Protein AF-A7SZ20-F1 (afdb_monomer)

Mean predicted aligned error: 6.63 Å

Organism: Nematostella vectensis (NCBI:txid45351)

Sequence (153 aa):
RVSNIRLDISHRVEKRTESPDETETFCYESLLKWRELNCTLHFQQAARELQPLVQTLAQLVHHETQVIEILKKHLQISDSLALEPLLDFLVNLARDLQNDFYPYFKDFFHILVHLLSVNSQDSVLLEQVFSALGYLFKFLWRYIIKDMDNVYR

Foldseek 3Di:
DLVPQDQPLPPVPVVPPDDPDPFAAQLLVLLVVCVVVDPDPLSVVLSVQQNVQHRGLVSCVVCVVVNLVSLLVSLPDPPDPCNLSSLSSLLRSCVSCQVVCVVCVVVVVVSLVVQCVVPVPPSVSVSSSVNSVVSNCVSHVVVCVVCVVPVVD

Nearest PDB structures (foldseek):
  7mqa-assembly1_SP  TM=9.255E-01  e=2.667E-10  Homo sapiens
  7mq9-assembly1_SP  TM=9.257E-01  e=6.241E-10  Homo sapiens
  6zqd-assembly1_UT  TM=9.052E-01  e=1.446E-05  Saccharomyces cerevisiae S288C
  6zqb-assembly1_UT  TM=8.710E-01  e=4.568E-05  Saccharomyces cerevisiae S288C
  6zqe-assembly1_UT  TM=9.009E-01  e=1.017E-04  Saccharomyces cerevisiae S288C

Radius of gyration: 15.23 Å; Cα contacts (8 Å, |Δi|>4): 126; chains: 1; bounding box: 39×36×39 Å

Secondary structure (DSSP, 8-state):
-GGG----TTGGGTT---PPPTT--HHHHHHHHHHHH---HHHHHHHHHHHHHHSSHHHHHHTHHHHHHHHHHHHTSTT-TTHHHHHHHHHHHHHHHTTTTGGGHHHHHHHHHHHHHHTTT-HHHHHHHHHHHHHHHHHHHHHHHHTHHHHT-

Structure (mmCIF, N/CA/C/O backbone):
data_AF-A7SZ20-F1
#
_entry.id   AF-A7SZ20-F1
#
loop_
_atom_site.group_PDB
_atom_site.id
_atom_site.type_symbol
_atom_site.label_atom_id
_atom_site.label_alt_id
_atom_site.label_comp_id
_atom_site.label_asym_id
_atom_site.label_entity_id
_atom_site.label_seq_id
_atom_site.pdbx_PDB_ins_code
_atom_site.Cartn_x
_atom_site.Cartn_y
_atom_site.Cartn_z
_atom_site.occupancy
_atom_site.B_iso_or_equiv
_atom_site.auth_seq_id
_atom_site.auth_comp_id
_atom_site.auth_asym_id
_atom_site.auth_atom_id
_atom_site.pdbx_PDB_model_num
ATOM 1 N N . ARG A 1 1 ? 7.971 -21.826 -15.720 1.00 51.50 1 ARG A N 1
ATOM 2 C CA . ARG A 1 1 ? 8.597 -21.303 -14.475 1.00 51.50 1 ARG A CA 1
ATOM 3 C C . ARG A 1 1 ? 7.574 -20.947 -13.381 1.00 51.50 1 ARG A C 1
ATOM 5 O O . ARG A 1 1 ? 7.984 -20.871 -12.238 1.00 51.50 1 ARG A O 1
ATOM 12 N N . VAL A 1 2 ? 6.268 -20.839 -13.681 1.00 51.81 2 VAL A N 1
ATOM 13 C CA . VAL A 1 2 ? 5.179 -20.645 -12.686 1.00 51.81 2 VAL A CA 1
ATOM 14 C C . VAL A 1 2 ? 4.845 -21.917 -11.881 1.00 51.81 2 VAL A C 1
ATOM 16 O O . VAL A 1 2 ? 4.326 -21.844 -10.776 1.00 51.81 2 VAL A O 1
ATOM 19 N N . SER A 1 3 ? 5.206 -23.097 -12.392 1.00 53.12 3 SER A N 1
ATOM 20 C CA . SER A 1 3 ? 4.856 -24.412 -11.835 1.00 53.12 3 SER A CA 1
ATOM 21 C C . SER A 1 3 ? 5.422 -24.737 -10.439 1.00 53.12 3 SER A C 1
ATOM 23 O O . SER A 1 3 ? 5.073 -25.779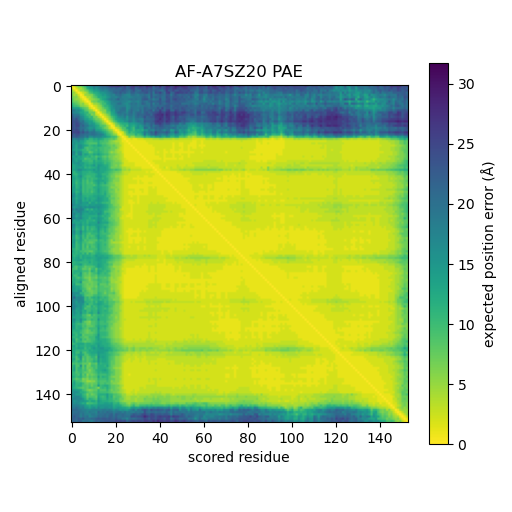 -9.895 1.00 53.12 3 SER A O 1
ATOM 25 N N . ASN A 1 4 ? 6.251 -23.867 -9.846 1.00 53.69 4 ASN A N 1
ATOM 26 C CA . ASN A 1 4 ? 6.911 -24.101 -8.554 1.00 53.69 4 ASN A CA 1
ATOM 27 C C . ASN A 1 4 ? 6.589 -23.057 -7.463 1.00 53.69 4 ASN A C 1
ATOM 29 O O . ASN A 1 4 ? 7.230 -23.081 -6.414 1.00 53.69 4 ASN A O 1
ATOM 33 N N . ILE A 1 5 ? 5.619 -22.156 -7.660 1.00 54.22 5 ILE A N 1
ATOM 34 C CA . ILE A 1 5 ? 5.256 -21.171 -6.625 1.00 54.22 5 ILE A CA 1
ATOM 35 C C . ILE A 1 5 ? 4.421 -21.872 -5.539 1.00 54.22 5 ILE A C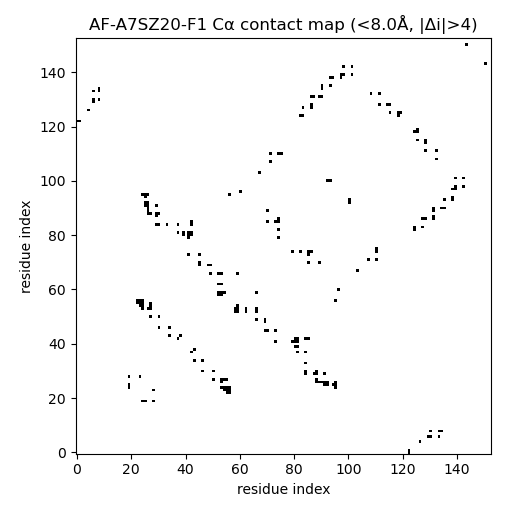 1
ATOM 37 O O . ILE A 1 5 ? 3.262 -22.218 -5.760 1.00 54.22 5 ILE A O 1
ATOM 41 N N . ARG A 1 6 ? 5.015 -22.105 -4.361 1.00 49.66 6 ARG A N 1
ATOM 42 C CA . ARG A 1 6 ? 4.319 -22.573 -3.149 1.00 49.66 6 ARG A CA 1
ATOM 43 C C . ARG A 1 6 ? 4.208 -21.405 -2.172 1.00 49.66 6 ARG A C 1
ATOM 45 O O . ARG A 1 6 ? 5.213 -20.975 -1.617 1.00 49.66 6 ARG A O 1
ATOM 52 N N . LEU A 1 7 ? 2.996 -20.895 -1.967 1.00 52.25 7 LEU A N 1
ATOM 53 C CA . LEU A 1 7 ? 2.729 -19.826 -1.002 1.00 52.25 7 LEU A CA 1
ATOM 54 C C . LEU A 1 7 ? 2.525 -20.436 0.388 1.00 52.25 7 LEU A C 1
ATOM 56 O O . LEU A 1 7 ? 1.444 -20.930 0.700 1.00 52.25 7 LEU A O 1
ATOM 60 N N . ASP A 1 8 ? 3.558 -20.405 1.225 1.00 57.38 8 ASP A N 1
ATOM 61 C CA . ASP A 1 8 ? 3.445 -20.780 2.637 1.00 57.38 8 ASP A CA 1
ATOM 62 C C . ASP A 1 8 ? 3.180 -19.536 3.499 1.00 57.38 8 ASP A C 1
ATOM 64 O O . ASP A 1 8 ? 4.085 -18.859 3.992 1.00 57.38 8 ASP A O 1
ATOM 68 N N . ILE A 1 9 ? 1.898 -19.191 3.615 1.00 56.53 9 ILE A N 1
ATOM 69 C CA . ILE A 1 9 ? 1.410 -17.998 4.330 1.00 56.53 9 ILE A CA 1
ATOM 70 C C . ILE A 1 9 ? 1.303 -18.268 5.847 1.00 56.53 9 ILE A C 1
ATOM 72 O O . ILE A 1 9 ? 1.242 -17.336 6.654 1.00 56.53 9 ILE A O 1
ATOM 76 N N . SER A 1 10 ? 1.288 -19.539 6.258 1.00 53.62 10 SER A N 1
ATOM 77 C CA . SER A 1 10 ? 1.090 -19.945 7.654 1.00 53.62 10 SER A CA 1
ATOM 78 C C . SER A 1 10 ? 2.391 -19.911 8.452 1.00 53.62 10 SER A C 1
ATOM 80 O O . SER A 1 10 ? 2.393 -19.393 9.567 1.00 53.62 10 SER A O 1
ATOM 82 N N . HIS A 1 11 ? 3.507 -20.373 7.875 1.00 48.72 11 HIS A N 1
ATOM 83 C CA . HIS A 1 11 ? 4.788 -20.467 8.587 1.00 48.72 11 HIS A CA 1
ATOM 84 C C . HIS A 1 11 ? 5.622 -19.174 8.570 1.00 48.72 11 HIS A C 1
ATOM 86 O O . HIS A 1 11 ? 6.449 -18.957 9.452 1.00 48.72 11 HIS A O 1
ATOM 92 N N . ARG A 1 12 ? 5.387 -18.255 7.623 1.00 46.62 12 ARG A N 1
ATOM 93 C CA . ARG A 1 12 ? 6.144 -16.985 7.519 1.00 46.62 12 ARG A CA 1
ATOM 94 C C . ARG A 1 12 ? 5.835 -15.971 8.636 1.00 46.62 12 ARG A C 1
ATOM 96 O O . ARG A 1 12 ? 6.505 -14.947 8.736 1.00 46.62 12 ARG A O 1
ATOM 103 N N . VAL A 1 13 ? 4.821 -16.247 9.453 1.00 47.59 13 VAL A N 1
ATOM 104 C CA . VAL A 1 13 ? 4.230 -15.314 10.428 1.00 47.59 13 VAL A CA 1
ATOM 105 C C . VAL A 1 13 ? 4.937 -15.349 11.779 1.00 47.59 13 VAL A C 1
ATOM 107 O O . VAL A 1 13 ? 5.002 -14.320 12.441 1.00 47.59 13 VAL A O 1
ATOM 110 N N . GLU A 1 14 ? 5.537 -16.477 12.167 1.00 42.84 14 GLU A N 1
ATOM 111 C CA . GLU A 1 14 ? 6.204 -16.592 13.475 1.00 42.84 14 GLU A CA 1
ATOM 112 C C . GLU A 1 14 ? 7.403 -15.644 13.625 1.00 42.84 14 GLU A C 1
ATOM 114 O O . GLU A 1 14 ? 7.751 -15.278 14.744 1.00 42.84 14 GLU A O 1
ATOM 119 N N . LYS A 1 15 ? 7.998 -15.178 12.516 1.00 45.75 15 LYS A N 1
ATOM 120 C CA . LYS A 1 15 ? 9.178 -14.299 12.540 1.00 45.75 15 LYS A CA 1
ATOM 121 C C . LYS A 1 15 ? 8.886 -12.791 12.642 1.00 45.75 15 LYS A C 1
ATOM 123 O O . LYS A 1 15 ? 9.839 -12.029 12.751 1.00 45.75 15 LYS A O 1
ATOM 128 N N . ARG A 1 16 ? 7.618 -12.348 12.606 1.00 49.91 16 ARG A N 1
ATOM 129 C CA . ARG A 1 16 ? 7.198 -10.957 12.908 1.00 49.91 16 ARG A CA 1
ATOM 130 C C . ARG A 1 16 ? 6.351 -10.959 14.190 1.00 49.91 16 ARG A C 1
ATOM 132 O O . ARG A 1 16 ? 5.141 -10.752 14.141 1.00 49.91 16 ARG A O 1
ATOM 139 N N . THR A 1 17 ? 6.975 -11.315 15.311 1.00 45.50 17 THR A N 1
ATOM 140 C CA . THR A 1 17 ? 6.340 -11.452 16.638 1.00 45.50 17 THR A CA 1
ATOM 141 C C . THR A 1 17 ? 6.528 -10.236 17.543 1.00 45.50 17 THR A C 1
ATOM 143 O O . THR A 1 17 ? 6.015 -10.241 18.657 1.00 45.50 17 THR A O 1
ATOM 146 N N . GLU A 1 18 ? 7.204 -9.189 17.079 1.00 49.44 18 GLU A N 1
ATOM 147 C CA . GLU A 1 18 ? 7.181 -7.894 17.756 1.00 49.44 18 GLU A CA 1
ATOM 148 C C . GLU A 1 18 ? 5.931 -7.158 17.268 1.00 49.44 18 GLU A C 1
ATOM 150 O O . GLU A 1 18 ? 5.791 -6.834 16.088 1.00 49.44 18 GLU A O 1
ATOM 155 N N . SER A 1 19 ? 4.942 -7.037 18.152 1.00 53.38 19 SER A N 1
ATOM 156 C CA . SER A 1 19 ? 3.858 -6.080 17.965 1.00 53.38 19 SER A CA 1
ATOM 157 C C . SER A 1 19 ? 4.459 -4.671 18.006 1.00 53.38 19 SER A C 1
ATOM 159 O O . SER A 1 19 ? 5.281 -4.438 18.897 1.00 53.38 19 SER A O 1
ATOM 161 N N . PRO A 1 20 ? 4.043 -3.760 17.110 1.00 58.16 20 PRO A N 1
ATOM 162 C CA . PRO A 1 20 ? 4.383 -2.348 17.205 1.00 58.16 20 PRO A CA 1
ATOM 163 C C . PRO A 1 20 ? 4.061 -1.827 18.608 1.00 58.16 20 PRO A C 1
ATOM 165 O O . PRO A 1 20 ? 3.183 -2.379 19.287 1.00 58.16 20 PRO A O 1
ATOM 168 N N . ASP A 1 21 ? 4.747 -0.768 19.037 1.00 58.09 21 ASP A N 1
ATOM 169 C CA . ASP A 1 21 ? 4.366 -0.038 20.251 1.00 58.09 21 ASP A CA 1
ATOM 170 C C . ASP A 1 21 ? 2.877 0.367 20.155 1.00 58.09 21 ASP A C 1
ATOM 172 O O . ASP A 1 21 ? 2.355 0.508 19.048 1.00 58.09 21 ASP A O 1
ATOM 176 N N . GLU A 1 22 ? 2.160 0.540 21.274 1.00 53.88 22 GLU A N 1
ATOM 177 C CA . GLU A 1 22 ? 0.676 0.642 21.294 1.00 53.88 22 GLU A CA 1
ATOM 178 C C . GLU A 1 22 ? 0.074 1.736 20.376 1.00 53.88 22 GLU A C 1
ATOM 180 O O . GLU A 1 22 ? -1.134 1.758 20.124 1.00 53.88 22 GLU A O 1
ATOM 185 N N . THR A 1 23 ? 0.898 2.652 19.867 1.00 59.00 23 THR A N 1
ATOM 186 C CA . THR A 1 23 ? 0.525 3.766 18.992 1.00 59.00 23 THR A CA 1
ATOM 187 C C . THR A 1 23 ? 0.924 3.599 17.521 1.00 59.00 23 THR A C 1
ATOM 189 O O . THR A 1 23 ? 0.423 4.366 16.692 1.00 59.00 23 THR A O 1
ATOM 192 N N . GLU A 1 24 ? 1.770 2.628 17.171 1.00 72.56 24 GLU A N 1
ATOM 193 C CA . GLU A 1 24 ? 2.326 2.457 15.823 1.00 72.56 24 GLU A CA 1
ATOM 194 C C . GLU A 1 24 ? 1.535 1.422 15.001 1.00 72.56 24 GLU A C 1
ATOM 196 O O . GLU A 1 24 ? 1.035 0.422 15.512 1.00 72.56 24 GLU A O 1
ATOM 201 N N . THR A 1 25 ? 1.368 1.680 13.701 1.00 88.69 25 THR A N 1
ATOM 202 C CA . THR A 1 25 ? 0.632 0.788 12.786 1.00 88.69 25 THR A CA 1
ATOM 203 C C . THR A 1 25 ? 1.599 -0.089 11.995 1.00 88.69 25 THR A C 1
ATOM 205 O O . THR A 1 25 ? 2.685 0.359 11.612 1.00 88.69 25 THR A O 1
ATOM 208 N N . PHE A 1 26 ? 1.198 -1.322 11.668 1.00 93.25 26 PHE A N 1
ATOM 209 C CA . PHE A 1 26 ? 2.028 -2.212 10.847 1.00 93.25 26 PHE A CA 1
ATOM 210 C C . PHE A 1 26 ? 2.311 -1.598 9.465 1.00 93.25 26 PHE A C 1
ATOM 212 O O . PHE A 1 26 ? 3.389 -1.786 8.890 1.00 93.25 26 PHE A O 1
ATOM 219 N N . CYS A 1 27 ? 1.348 -0.869 8.891 1.00 95.44 27 CYS A N 1
ATOM 220 C CA . CYS A 1 27 ? 1.525 -0.201 7.606 1.00 95.44 27 CYS A CA 1
ATOM 221 C C . CYS A 1 27 ? 2.542 0.942 7.694 1.00 95.44 27 CYS A C 1
ATOM 223 O O . CYS A 1 27 ? 3.361 1.078 6.779 1.00 95.44 27 CYS A O 1
ATOM 225 N N . TYR A 1 28 ? 2.585 1.693 8.797 1.00 95.94 28 TYR A N 1
ATOM 226 C CA . TYR A 1 28 ? 3.593 2.729 9.005 1.00 95.94 28 TYR A CA 1
ATOM 227 C C . TYR A 1 28 ? 4.999 2.155 9.179 1.00 95.94 28 TYR A C 1
ATOM 229 O O . TYR A 1 28 ? 5.919 2.619 8.503 1.00 95.94 28 TYR A O 1
ATOM 237 N N . GLU A 1 29 ? 5.167 1.094 9.974 1.00 94.62 29 GLU A N 1
ATOM 238 C CA . GLU A 1 29 ? 6.450 0.381 10.080 1.00 94.62 29 GLU A CA 1
ATOM 239 C C . GLU A 1 29 ? 6.939 -0.095 8.706 1.00 94.62 29 GLU A C 1
ATOM 241 O O . GLU A 1 29 ? 8.101 0.101 8.333 1.00 94.62 29 GLU A O 1
ATOM 246 N N . SER A 1 30 ? 6.035 -0.675 7.904 1.00 96.00 30 SER A N 1
ATOM 247 C CA . SER A 1 30 ? 6.366 -1.113 6.547 1.00 96.00 30 SER A CA 1
ATOM 248 C C . SER A 1 30 ? 6.791 0.060 5.657 1.00 96.00 30 SER A C 1
ATOM 250 O O . SER 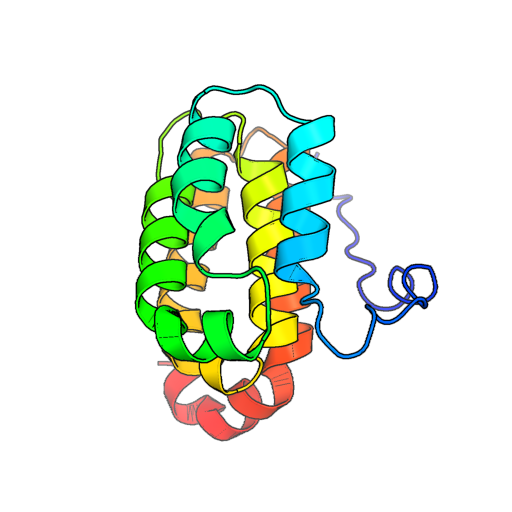A 1 30 ? 7.743 -0.065 4.883 1.00 96.00 30 SER A O 1
ATOM 252 N N . LEU A 1 31 ? 6.147 1.222 5.805 1.00 96.56 31 LEU A N 1
ATOM 253 C CA . LEU A 1 31 ? 6.482 2.425 5.056 1.00 96.56 31 LEU A CA 1
ATOM 254 C C . LEU A 1 31 ? 7.882 2.928 5.422 1.00 96.56 31 LEU A C 1
ATOM 256 O O . LEU A 1 31 ? 8.665 3.237 4.524 1.00 96.56 31 LEU A O 1
ATOM 260 N N . LEU A 1 32 ? 8.215 2.980 6.716 1.00 95.50 32 LEU A N 1
ATOM 261 C CA . LEU A 1 32 ? 9.536 3.398 7.194 1.00 95.50 32 LEU A CA 1
ATOM 262 C C . LEU A 1 32 ? 10.636 2.458 6.700 1.00 95.50 32 LEU A C 1
ATOM 264 O O . LEU A 1 32 ? 11.599 2.927 6.093 1.00 95.50 32 LEU A O 1
ATOM 268 N N . LYS A 1 33 ? 10.436 1.143 6.837 1.00 95.88 33 LYS A N 1
ATOM 269 C CA . LYS A 1 33 ? 11.343 0.126 6.286 1.00 95.88 33 LYS A CA 1
ATOM 270 C C . LYS A 1 33 ? 11.623 0.377 4.802 1.00 95.88 33 LYS A C 1
ATOM 272 O O . LYS A 1 33 ? 12.771 0.375 4.365 1.00 95.88 33 LYS A O 1
ATOM 277 N N . TRP A 1 34 ? 10.584 0.590 3.997 1.00 97.56 34 TRP A N 1
ATOM 278 C CA . TRP A 1 34 ? 10.766 0.763 2.556 1.00 97.56 34 TRP A CA 1
ATOM 279 C C . TRP A 1 34 ? 11.352 2.119 2.164 1.00 97.56 34 TRP A C 1
ATOM 281 O O . TRP A 1 34 ? 11.996 2.202 1.122 1.00 97.56 34 TRP A O 1
ATOM 291 N N . ARG A 1 35 ? 11.234 3.154 3.005 1.00 96.00 35 ARG A N 1
ATOM 292 C CA . ARG A 1 35 ? 11.963 4.423 2.823 1.00 96.00 35 ARG A CA 1
ATOM 293 C C . ARG A 1 35 ? 13.473 4.267 2.937 1.00 96.00 35 ARG A C 1
ATOM 295 O O . ARG A 1 35 ? 14.188 5.049 2.317 1.00 96.00 35 ARG A O 1
ATOM 302 N N . GLU A 1 36 ? 13.949 3.267 3.667 1.00 95.12 36 GLU A N 1
ATOM 303 C CA . GLU A 1 36 ? 15.377 2.948 3.750 1.00 95.12 36 GLU A CA 1
ATOM 304 C C . GLU A 1 36 ? 15.852 2.082 2.573 1.00 95.12 36 GLU A C 1
ATOM 306 O O . GLU A 1 36 ? 17.007 2.175 2.162 1.00 95.12 36 GLU A O 1
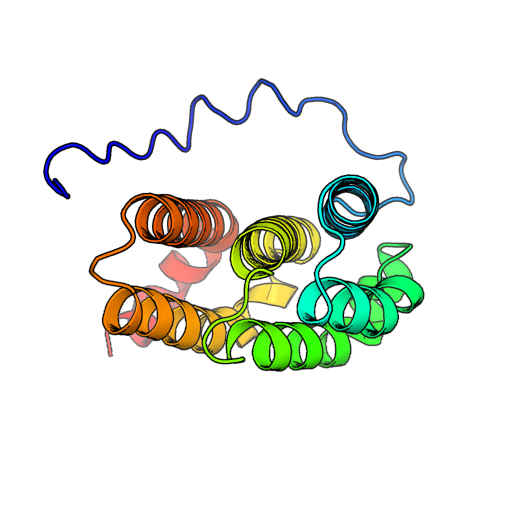ATOM 311 N N . LEU A 1 37 ? 14.963 1.253 2.010 1.00 96.00 37 LEU A N 1
ATOM 312 C CA . LEU A 1 37 ? 15.317 0.235 1.012 1.00 96.00 37 LEU A CA 1
ATOM 313 C C . LEU A 1 37 ? 15.012 0.627 -0.442 1.00 96.00 37 LEU A C 1
ATOM 315 O O . LEU A 1 37 ? 15.647 0.105 -1.358 1.00 96.00 37 LEU A O 1
ATOM 319 N N . ASN A 1 38 ? 14.035 1.503 -0.685 1.00 95.31 38 ASN A N 1
ATOM 320 C CA . ASN A 1 38 ? 13.568 1.844 -2.026 1.00 95.31 38 ASN A CA 1
ATOM 321 C C . ASN A 1 38 ? 13.647 3.360 -2.274 1.00 95.31 38 ASN A C 1
ATOM 323 O O . ASN A 1 38 ? 12.912 4.155 -1.696 1.00 95.31 38 ASN A O 1
ATOM 327 N N . CYS A 1 39 ? 14.524 3.756 -3.198 1.00 94.69 39 CYS A N 1
ATOM 328 C CA . CYS A 1 39 ? 14.739 5.154 -3.586 1.00 94.69 39 CYS A CA 1
ATOM 329 C C . CYS A 1 39 ? 14.089 5.516 -4.932 1.00 94.69 39 CYS A C 1
ATOM 331 O O . CYS A 1 39 ? 14.478 6.500 -5.560 1.00 94.69 39 CYS A O 1
ATOM 333 N N . THR A 1 40 ? 13.140 4.713 -5.420 1.00 97.50 40 THR A N 1
ATOM 334 C CA . THR A 1 40 ? 12.492 4.963 -6.714 1.00 97.50 40 THR A CA 1
ATOM 335 C C . THR A 1 40 ? 11.559 6.169 -6.634 1.00 97.50 40 THR A C 1
ATOM 337 O O . THR A 1 40 ? 10.959 6.445 -5.593 1.00 97.50 40 THR A O 1
ATOM 340 N N . LEU A 1 41 ? 11.405 6.887 -7.750 1.00 97.62 41 LEU A N 1
ATOM 341 C CA . LEU A 1 41 ? 10.573 8.091 -7.805 1.00 97.62 41 LEU A CA 1
ATOM 342 C C . LEU A 1 41 ? 9.118 7.809 -7.403 1.00 97.62 41 LEU A C 1
ATOM 344 O O . LEU A 1 41 ? 8.559 8.542 -6.590 1.00 97.62 41 LEU A O 1
ATOM 348 N N . HIS A 1 42 ? 8.522 6.739 -7.938 1.00 98.12 42 HIS A N 1
ATOM 349 C CA . HIS A 1 42 ? 7.135 6.380 -7.633 1.00 98.12 42 HIS A CA 1
ATOM 350 C C . HIS A 1 42 ? 6.951 6.043 -6.152 1.00 98.12 42 HIS A C 1
ATOM 352 O O . HIS A 1 42 ? 5.992 6.506 -5.537 1.00 98.12 42 HIS A O 1
ATOM 358 N N . PHE A 1 43 ? 7.897 5.319 -5.541 1.00 98.31 43 PHE A N 1
ATOM 359 C CA . PHE A 1 43 ? 7.807 5.030 -4.113 1.00 98.31 43 PHE A CA 1
ATOM 360 C C . PHE A 1 43 ? 7.965 6.296 -3.263 1.00 98.31 43 PHE A C 1
ATOM 362 O O . PHE A 1 43 ? 7.184 6.515 -2.343 1.00 98.31 43 PHE A O 1
ATOM 369 N N . GLN A 1 44 ? 8.922 7.172 -3.584 1.00 98.12 44 GLN A N 1
ATOM 370 C CA . GLN A 1 44 ? 9.103 8.433 -2.854 1.00 98.12 44 GLN A CA 1
ATOM 371 C C . GLN A 1 44 ? 7.860 9.333 -2.920 1.00 98.12 44 GLN A C 1
ATOM 373 O O . GLN A 1 44 ? 7.535 10.005 -1.939 1.00 98.12 44 GLN A O 1
ATOM 378 N N . GLN A 1 45 ? 7.163 9.348 -4.059 1.00 98.44 45 GLN A N 1
ATOM 379 C CA . GLN A 1 45 ? 5.897 10.064 -4.218 1.00 98.44 45 GLN A CA 1
ATOM 380 C C . GLN A 1 45 ? 4.793 9.438 -3.359 1.00 98.44 45 GLN A C 1
ATOM 382 O O . GLN A 1 45 ? 4.167 10.154 -2.579 1.00 98.44 45 GLN A O 1
ATOM 387 N N . ALA A 1 46 ? 4.618 8.116 -3.432 1.00 98.44 46 ALA A N 1
ATOM 388 C CA . ALA A 1 46 ? 3.652 7.396 -2.605 1.00 98.44 46 ALA A CA 1
ATOM 389 C C . ALA A 1 46 ? 3.905 7.617 -1.109 1.00 98.44 46 ALA A C 1
ATOM 391 O O . ALA A 1 46 ? 2.996 7.990 -0.374 1.00 98.44 46 ALA A O 1
ATOM 392 N N . ALA A 1 47 ? 5.154 7.473 -0.662 1.00 98.06 47 ALA A N 1
ATOM 393 C CA . ALA A 1 47 ? 5.525 7.655 0.734 1.00 98.06 47 ALA A CA 1
ATOM 394 C C . ALA A 1 47 ? 5.275 9.084 1.223 1.00 98.06 47 ALA A C 1
ATOM 396 O O . ALA A 1 47 ? 4.793 9.266 2.336 1.00 98.06 47 ALA A O 1
ATOM 397 N N . ARG A 1 48 ? 5.536 10.099 0.391 1.00 98.25 48 ARG A N 1
ATOM 398 C CA . ARG A 1 48 ? 5.241 11.497 0.731 1.00 98.25 48 ARG A CA 1
ATOM 399 C C . ARG A 1 48 ? 3.744 11.742 0.933 1.00 98.25 48 ARG A C 1
ATOM 401 O O . ARG A 1 48 ? 3.384 12.518 1.812 1.00 98.25 48 ARG A O 1
ATOM 408 N N . GLU A 1 49 ? 2.898 11.115 0.117 1.00 98.56 49 GLU A N 1
ATOM 409 C CA . GLU A 1 49 ? 1.439 11.232 0.221 1.00 98.56 49 GLU A CA 1
ATOM 410 C C . GLU A 1 49 ? 0.884 10.432 1.419 1.00 98.56 49 GLU A C 1
ATOM 412 O O . GLU A 1 49 ? 0.002 10.922 2.120 1.00 98.56 49 GLU A O 1
ATOM 417 N N . LEU A 1 50 ? 1.420 9.235 1.689 1.00 98.25 50 LEU A N 1
ATOM 418 C CA . LEU A 1 50 ? 0.917 8.312 2.718 1.00 98.25 50 LEU A CA 1
ATOM 419 C C . LEU A 1 50 ? 1.398 8.638 4.135 1.00 98.25 50 LEU A C 1
ATOM 421 O O . LEU A 1 50 ? 0.613 8.576 5.078 1.00 98.25 50 LEU A O 1
ATOM 425 N N . GLN A 1 51 ? 2.678 8.983 4.302 1.00 96.38 51 GLN A N 1
ATOM 426 C CA . GLN A 1 51 ? 3.310 9.125 5.616 1.00 96.38 51 GLN A CA 1
ATOM 427 C C . GLN A 1 51 ? 2.543 10.023 6.602 1.00 96.38 51 GLN A C 1
ATOM 429 O O . GLN A 1 51 ? 2.382 9.596 7.744 1.00 96.38 51 GLN A O 1
ATOM 434 N N . PRO A 1 52 ? 2.049 11.225 6.237 1.00 96.25 52 PRO A N 1
ATOM 435 C CA . PRO A 1 52 ? 1.362 12.077 7.206 1.00 96.25 52 PRO A CA 1
ATOM 436 C C . PRO A 1 52 ? 0.027 11.501 7.703 1.00 96.25 52 PRO A C 1
ATOM 438 O O . PRO A 1 52 ? -0.468 11.970 8.723 1.00 96.25 52 PRO A O 1
ATOM 441 N N . LEU A 1 53 ? -0.536 10.505 7.010 1.00 96.88 53 LEU A N 1
ATOM 442 C CA . LEU A 1 53 ? -1.875 9.967 7.259 1.00 96.88 53 LEU A CA 1
ATOM 443 C C . LEU A 1 53 ? -1.876 8.704 8.127 1.00 96.88 53 LEU A C 1
ATOM 445 O O . LEU A 1 53 ? -2.923 8.341 8.647 1.00 96.88 53 LEU A O 1
ATOM 449 N N . VAL A 1 54 ? -0.736 8.020 8.262 1.00 95.44 54 VAL A N 1
ATOM 450 C CA . VAL A 1 54 ? -0.697 6.651 8.813 1.00 95.44 54 VAL A CA 1
ATOM 451 C C . VAL A 1 54 ? 0.189 6.485 10.048 1.00 95.44 54 VAL A C 1
ATOM 453 O O . VAL A 1 54 ? 0.347 5.365 10.518 1.00 95.44 54 VAL A O 1
ATOM 456 N N . GLN A 1 55 ? 0.751 7.570 10.601 1.00 91.31 55 GLN A N 1
ATOM 457 C CA . GLN A 1 55 ? 1.732 7.490 11.703 1.00 91.31 55 GLN A CA 1
ATOM 458 C C . GLN A 1 55 ? 1.152 6.853 12.970 1.00 91.31 55 GLN A C 1
ATOM 460 O O . GLN A 1 55 ? 1.884 6.239 13.735 1.00 91.31 55 GLN A O 1
ATOM 465 N N . THR A 1 56 ? -0.158 6.994 13.184 1.00 91.75 56 THR A N 1
ATOM 466 C CA . THR A 1 56 ? -0.882 6.347 14.283 1.00 91.75 56 THR A CA 1
ATOM 467 C C . THR A 1 56 ? -2.161 5.694 13.777 1.00 91.75 56 THR A C 1
ATOM 469 O O . THR A 1 56 ? -2.713 6.110 12.754 1.00 91.75 56 THR A O 1
ATOM 472 N N . LEU A 1 57 ? -2.687 4.720 14.525 1.00 91.44 57 LEU A N 1
ATOM 473 C CA . LEU A 1 57 ? -3.944 4.053 14.170 1.00 91.44 57 LEU A CA 1
ATOM 474 C C . LEU A 1 57 ? -5.121 5.039 14.089 1.00 91.44 57 LEU A C 1
ATOM 476 O O . LEU A 1 57 ? -5.950 4.941 13.191 1.00 91.44 57 LEU A O 1
ATOM 480 N N . ALA A 1 58 ? -5.165 6.034 14.980 1.00 92.38 58 ALA A N 1
ATOM 481 C CA . ALA A 1 58 ? -6.212 7.054 14.968 1.00 92.38 58 ALA A CA 1
ATOM 482 C C . ALA A 1 58 ? -6.185 7.904 13.686 1.00 92.38 58 ALA A C 1
ATOM 484 O O . ALA A 1 58 ? -7.237 8.189 13.115 1.00 92.38 58 ALA A O 1
ATOM 485 N N . GLN A 1 59 ? -4.993 8.285 13.214 1.00 95.12 59 GLN A N 1
ATOM 486 C CA . GLN A 1 59 ? -4.850 8.987 11.936 1.00 95.12 59 GLN A CA 1
ATOM 487 C C . GLN A 1 59 ? -5.237 8.089 10.763 1.00 95.12 59 GLN A C 1
ATOM 489 O O . GLN A 1 59 ? -5.977 8.534 9.888 1.00 95.12 59 GLN A O 1
ATOM 494 N N . LEU A 1 60 ? -4.794 6.828 10.782 1.00 95.69 60 LEU A N 1
ATOM 495 C CA . LEU A 1 60 ? -5.103 5.863 9.736 1.00 95.69 60 LEU A CA 1
ATOM 496 C C . LEU A 1 60 ? -6.618 5.685 9.567 1.00 95.69 60 LEU A C 1
ATOM 498 O O . LEU A 1 60 ? -7.115 5.813 8.454 1.00 95.69 60 LEU A O 1
ATOM 502 N N . VAL A 1 61 ? -7.349 5.458 10.661 1.00 94.62 61 VAL A N 1
ATOM 503 C CA . VAL A 1 61 ? -8.815 5.312 10.636 1.00 94.62 61 VAL A CA 1
ATOM 504 C C . VAL A 1 61 ? -9.491 6.618 10.202 1.00 94.62 61 VAL A C 1
ATOM 506 O O . VAL A 1 61 ? -10.428 6.604 9.409 1.00 94.62 61 VAL A O 1
ATOM 509 N N . HIS A 1 62 ? -9.004 7.776 10.663 1.00 96.69 62 HIS A N 1
ATOM 510 C CA . HIS A 1 62 ? -9.571 9.069 10.265 1.00 96.69 62 HIS A CA 1
ATOM 511 C C . HIS A 1 62 ? -9.397 9.367 8.764 1.00 96.69 62 HIS A C 1
ATOM 513 O O . HIS A 1 62 ? -10.282 9.959 8.144 1.00 96.69 62 HIS A O 1
ATOM 519 N N . HIS A 1 63 ? -8.270 8.957 8.181 1.00 97.62 63 HIS A N 1
ATOM 520 C CA . HIS A 1 63 ? -7.901 9.212 6.787 1.00 97.62 63 HIS A CA 1
ATOM 521 C C . HIS A 1 63 ? -8.039 7.981 5.881 1.00 97.62 63 HIS A C 1
ATOM 523 O O . HIS A 1 63 ? -7.518 7.987 4.765 1.00 97.62 63 HIS A O 1
ATOM 529 N N . GLU A 1 64 ? -8.748 6.945 6.325 1.00 96.94 64 GLU A N 1
ATOM 530 C CA . GLU A 1 64 ? -8.804 5.629 5.683 1.00 96.94 64 GLU A CA 1
ATOM 531 C C . GLU A 1 64 ? -9.087 5.716 4.181 1.00 96.94 64 GLU A C 1
ATOM 533 O O . GLU A 1 64 ? -8.287 5.272 3.361 1.00 96.94 64 GLU A O 1
ATOM 538 N N . THR A 1 65 ? -10.175 6.387 3.798 1.00 98.19 65 THR A N 1
ATOM 539 C CA . THR A 1 65 ? -10.552 6.537 2.386 1.00 98.19 65 THR A CA 1
ATOM 540 C C . THR A 1 65 ? -9.457 7.230 1.565 1.00 98.19 65 THR A C 1
ATOM 542 O O . THR A 1 65 ? -9.191 6.840 0.430 1.00 98.19 65 THR A O 1
ATOM 545 N N . GLN A 1 66 ? -8.779 8.232 2.130 1.00 98.62 66 GLN A N 1
ATOM 546 C CA . GLN A 1 66 ? -7.697 8.938 1.441 1.00 98.62 66 GLN A CA 1
ATOM 547 C C . GLN A 1 66 ? -6.477 8.029 1.238 1.00 98.62 66 GLN A C 1
ATOM 549 O O . GLN A 1 66 ? -5.899 8.011 0.151 1.00 98.62 66 GLN A O 1
ATOM 554 N N . VAL A 1 67 ? -6.106 7.255 2.261 1.00 98.62 67 VAL A N 1
ATOM 555 C CA . VAL A 1 67 ? -5.009 6.278 2.200 1.00 98.62 67 VAL A CA 1
ATOM 556 C C . VAL A 1 67 ? -5.286 5.220 1.129 1.00 98.62 67 VAL A C 1
ATOM 558 O O . VAL A 1 67 ? -4.406 4.922 0.318 1.00 98.62 67 VAL A O 1
ATOM 561 N N . ILE A 1 68 ? -6.517 4.704 1.082 1.00 98.62 68 ILE A N 1
ATOM 562 C CA . ILE A 1 68 ? -6.958 3.709 0.099 1.00 98.62 68 ILE A CA 1
ATOM 563 C C . ILE A 1 68 ? -6.828 4.248 -1.330 1.00 98.62 68 ILE A C 1
ATOM 565 O O . ILE A 1 68 ? -6.235 3.584 -2.183 1.00 98.62 68 ILE A O 1
ATOM 569 N N . GLU A 1 69 ? -7.316 5.460 -1.597 1.00 98.75 69 GLU A N 1
ATOM 570 C CA . GLU A 1 69 ? -7.267 6.048 -2.941 1.00 98.75 69 GLU A CA 1
ATOM 571 C C . GLU A 1 69 ? -5.835 6.377 -3.392 1.00 98.75 69 GLU A C 1
ATOM 573 O O . GLU A 1 69 ? -5.477 6.124 -4.547 1.00 98.75 69 GLU A O 1
ATOM 578 N N . ILE A 1 70 ? -4.975 6.858 -2.484 1.00 98.81 70 ILE A N 1
ATOM 579 C CA . ILE A 1 70 ? -3.544 7.057 -2.771 1.00 98.81 70 ILE A CA 1
ATOM 580 C C . ILE A 1 70 ? -2.889 5.721 -3.138 1.00 98.81 70 ILE A C 1
ATOM 582 O O . ILE A 1 70 ? -2.165 5.638 -4.134 1.00 98.81 70 ILE A O 1
ATOM 586 N N . LEU A 1 71 ? -3.150 4.663 -2.369 1.00 98.75 71 LEU A N 1
ATOM 587 C CA . LEU A 1 71 ? -2.554 3.355 -2.619 1.00 98.75 71 LEU A CA 1
ATOM 588 C C . LEU A 1 71 ? -3.021 2.756 -3.954 1.00 98.75 71 LEU A C 1
ATOM 590 O O . LEU A 1 71 ? -2.186 2.277 -4.724 1.00 98.75 71 LEU A O 1
ATOM 594 N N . LYS A 1 72 ? -4.322 2.836 -4.268 1.00 98.75 72 LYS A N 1
ATOM 595 C CA . LYS A 1 72 ? -4.880 2.405 -5.564 1.00 98.75 72 LYS A CA 1
ATOM 596 C C . LYS A 1 72 ? -4.195 3.124 -6.725 1.00 98.75 72 LYS A C 1
ATOM 598 O O . LYS A 1 72 ? -3.666 2.470 -7.622 1.00 98.75 72 LYS A O 1
ATOM 603 N N . LYS A 1 73 ? -4.114 4.458 -6.657 1.00 98.62 73 LYS A N 1
ATOM 604 C CA . LYS A 1 73 ? -3.423 5.296 -7.651 1.00 98.62 73 LYS A CA 1
ATOM 605 C C . LYS A 1 73 ? -1.994 4.810 -7.906 1.00 98.62 73 LYS A C 1
ATOM 607 O O . LYS A 1 73 ? -1.619 4.620 -9.059 1.00 98.62 73 LYS A O 1
ATOM 612 N N . HIS A 1 74 ? -1.201 4.607 -6.852 1.00 98.56 74 HIS A N 1
ATOM 613 C CA . HIS A 1 74 ? 0.220 4.255 -6.988 1.00 98.56 74 HIS A CA 1
ATOM 614 C C . HIS A 1 74 ? 0.458 2.813 -7.453 1.00 98.56 74 HIS A C 1
ATOM 616 O O . HIS A 1 74 ? 1.410 2.569 -8.194 1.00 98.56 74 HIS A O 1
ATOM 622 N N . LEU A 1 75 ? -0.419 1.869 -7.095 1.00 98.50 75 LEU A N 1
ATOM 623 C CA . LEU A 1 75 ? -0.363 0.486 -7.593 1.00 98.50 75 LEU A CA 1
ATOM 624 C C . LEU A 1 75 ? -0.668 0.372 -9.093 1.00 98.50 75 LEU A C 1
ATOM 626 O O . LEU A 1 75 ? -0.272 -0.605 -9.723 1.00 98.50 75 LEU A O 1
ATOM 630 N N . GLN A 1 76 ? -1.372 1.349 -9.667 1.00 98.06 76 GLN A N 1
ATOM 631 C CA . GLN A 1 76 ? -1.792 1.337 -11.070 1.00 98.06 76 GLN A CA 1
ATOM 632 C C . GLN A 1 76 ? -0.832 2.083 -12.011 1.00 98.06 76 GLN A C 1
ATOM 634 O O . GLN A 1 76 ? -1.089 2.151 -13.214 1.00 98.06 76 GLN A O 1
ATOM 639 N N . ILE A 1 77 ? 0.273 2.634 -11.500 1.00 97.69 77 ILE A N 1
ATOM 640 C CA . ILE A 1 77 ? 1.292 3.276 -12.337 1.00 97.69 77 ILE A CA 1
ATOM 641 C C . ILE A 1 77 ? 2.038 2.203 -13.142 1.00 97.69 77 ILE A C 1
ATOM 643 O O . ILE A 1 77 ? 2.637 1.288 -12.574 1.00 97.69 77 ILE A O 1
ATOM 647 N N . SER A 1 78 ? 2.027 2.334 -14.469 1.00 93.81 78 SER A N 1
ATOM 648 C CA . SER A 1 78 ? 2.731 1.428 -15.383 1.00 93.81 78 SER A CA 1
ATOM 649 C C . SER A 1 78 ? 4.246 1.433 -15.151 1.00 93.81 78 SER A C 1
ATOM 651 O O . SER A 1 78 ? 4.826 2.470 -14.829 1.00 93.81 78 SER A O 1
ATOM 653 N N . ASP A 1 79 ? 4.877 0.266 -15.312 1.00 92.25 79 ASP A N 1
ATOM 654 C CA . ASP A 1 79 ? 6.329 0.055 -15.182 1.00 92.25 79 ASP A CA 1
ATOM 655 C C . ASP A 1 79 ? 6.927 0.550 -13.849 1.00 92.25 79 ASP A C 1
ATOM 657 O O . ASP A 1 79 ? 8.095 0.933 -13.749 1.00 92.25 79 ASP A O 1
ATOM 661 N N . SER A 1 80 ? 6.114 0.558 -12.790 1.00 95.88 80 SER A N 1
ATOM 662 C CA . SER A 1 80 ? 6.534 1.050 -11.486 1.00 95.88 80 SER A CA 1
ATOM 663 C C . SER A 1 80 ? 7.468 0.074 -10.770 1.00 95.88 80 SER A C 1
ATOM 665 O O . SER A 1 80 ? 7.085 -1.030 -10.393 1.00 95.88 80 SER A O 1
ATOM 667 N N . LEU A 1 81 ? 8.678 0.539 -10.453 1.00 95.81 81 LEU A N 1
ATOM 668 C CA . LEU A 1 81 ? 9.636 -0.175 -9.596 1.00 95.81 81 LEU A CA 1
ATOM 669 C C . LEU A 1 81 ? 9.293 -0.085 -8.092 1.00 95.81 81 LEU A C 1
ATOM 671 O O . LEU A 1 81 ? 10.088 -0.473 -7.234 1.00 95.81 81 LEU A O 1
ATOM 675 N N . ALA A 1 82 ? 8.117 0.455 -7.763 1.00 97.75 82 ALA A N 1
ATOM 676 C CA . ALA A 1 82 ? 7.602 0.578 -6.404 1.00 97.75 82 ALA A CA 1
ATOM 677 C C . ALA A 1 82 ? 6.559 -0.497 -6.057 1.00 97.75 82 ALA A C 1
ATOM 679 O O . ALA A 1 82 ? 5.974 -0.444 -4.981 1.00 97.75 82 ALA A O 1
ATOM 680 N N . LEU A 1 83 ? 6.287 -1.471 -6.932 1.00 97.88 83 LEU A N 1
ATOM 681 C CA . LEU A 1 83 ? 5.223 -2.446 -6.672 1.00 97.88 83 LEU A CA 1
ATOM 682 C C . LEU A 1 83 ? 5.491 -3.299 -5.428 1.00 97.88 83 LEU A C 1
ATOM 684 O O . LEU A 1 83 ? 4.589 -3.464 -4.618 1.00 97.88 83 LEU A O 1
ATOM 688 N N . GLU A 1 84 ? 6.720 -3.769 -5.213 1.00 97.31 84 GLU A N 1
ATOM 689 C CA . GLU A 1 84 ? 7.064 -4.534 -4.008 1.00 97.31 84 GLU A CA 1
ATOM 690 C C . GLU A 1 84 ? 6.754 -3.782 -2.695 1.00 97.31 84 GLU A C 1
ATOM 692 O O . GLU A 1 84 ? 6.002 -4.322 -1.875 1.00 97.31 84 GLU A O 1
ATOM 697 N N . PRO A 1 85 ? 7.252 -2.545 -2.473 1.00 98.12 85 PRO A N 1
ATOM 698 C CA . PRO A 1 85 ? 6.928 -1.815 -1.253 1.00 98.12 85 PRO A CA 1
ATOM 699 C C . PRO A 1 85 ? 5.439 -1.482 -1.126 1.00 98.12 85 PRO A C 1
ATOM 701 O O . PRO A 1 85 ? 4.901 -1.528 -0.021 1.00 98.12 85 PRO A O 1
ATOM 704 N N . LEU A 1 86 ? 4.753 -1.184 -2.234 1.00 98.62 86 LEU A N 1
ATOM 705 C CA . LEU A 1 86 ? 3.318 -0.885 -2.218 1.00 98.62 86 LEU A CA 1
ATOM 706 C C . LEU A 1 86 ? 2.471 -2.125 -1.890 1.00 98.62 86 LEU A C 1
ATOM 708 O O . LEU A 1 86 ? 1.463 -2.008 -1.196 1.00 98.62 86 LEU A O 1
ATOM 712 N N . LEU A 1 87 ? 2.886 -3.313 -2.339 1.00 98.62 87 LEU A N 1
ATOM 713 C CA . LEU A 1 87 ? 2.233 -4.582 -2.010 1.00 98.62 87 LEU A CA 1
ATOM 714 C C . LEU A 1 87 ? 2.457 -4.977 -0.541 1.00 98.62 87 LEU A C 1
ATOM 716 O O . LEU A 1 87 ? 1.511 -5.419 0.108 1.00 98.62 87 LEU A O 1
ATOM 720 N N . ASP A 1 88 ? 3.663 -4.789 0.012 1.00 98.12 88 ASP A N 1
ATOM 721 C CA . ASP A 1 88 ? 3.912 -4.995 1.454 1.00 98.12 88 ASP A CA 1
ATOM 722 C C . ASP A 1 88 ? 3.078 -3.997 2.276 1.00 98.12 88 ASP A C 1
ATOM 724 O O . ASP A 1 88 ? 2.398 -4.393 3.221 1.00 98.12 88 ASP A O 1
ATOM 728 N N . PHE A 1 89 ? 3.031 -2.722 1.873 1.00 98.44 89 PHE A N 1
ATOM 729 C CA . PHE A 1 89 ? 2.183 -1.720 2.524 1.00 98.44 89 PHE A CA 1
ATOM 730 C C . PHE A 1 89 ? 0.698 -2.109 2.494 1.00 98.44 89 PHE A C 1
ATOM 732 O O . PHE A 1 89 ? 0.052 -2.079 3.536 1.00 98.44 89 PHE A O 1
ATOM 739 N N . LEU A 1 90 ? 0.169 -2.553 1.345 1.00 98.62 90 LEU A N 1
ATOM 740 C CA . LEU A 1 90 ? -1.212 -3.037 1.197 1.00 98.62 90 LEU A CA 1
ATOM 741 C C . LEU A 1 90 ? -1.548 -4.163 2.183 1.00 98.62 90 LEU A C 1
ATOM 743 O O . LEU A 1 90 ? -2.599 -4.148 2.822 1.00 98.62 90 LEU A O 1
ATOM 747 N N . VAL A 1 91 ? -0.652 -5.142 2.313 1.00 98.06 91 VAL A N 1
ATOM 748 C CA . VAL A 1 91 ? -0.834 -6.276 3.227 1.00 98.06 91 VAL A CA 1
ATOM 749 C C . VAL A 1 91 ? -0.908 -5.807 4.678 1.00 98.06 91 VAL A C 1
ATOM 751 O O . VAL A 1 91 ? -1.780 -6.256 5.422 1.00 98.06 91 VAL A O 1
ATOM 754 N N . ASN A 1 92 ? -0.018 -4.900 5.085 1.00 97.38 92 ASN A N 1
ATOM 755 C CA . ASN A 1 92 ? -0.012 -4.382 6.452 1.00 97.38 92 ASN A CA 1
ATOM 756 C C . ASN A 1 92 ? -1.198 -3.434 6.709 1.00 97.38 92 ASN A C 1
ATOM 758 O O . ASN A 1 92 ? -1.803 -3.511 7.771 1.00 97.38 92 ASN A O 1
ATOM 762 N N . LEU A 1 93 ? -1.617 -2.646 5.714 1.00 97.94 93 LEU A N 1
ATOM 763 C CA . LEU A 1 93 ? -2.815 -1.804 5.781 1.00 97.94 93 LEU A CA 1
ATOM 764 C C . LEU A 1 93 ? -4.075 -2.641 6.038 1.00 97.94 93 LEU A C 1
ATOM 766 O O . LEU A 1 93 ? -4.866 -2.327 6.924 1.00 97.94 93 LEU A O 1
ATOM 770 N N . ALA A 1 94 ? -4.241 -3.746 5.308 1.00 97.06 94 ALA A N 1
ATOM 771 C CA . ALA A 1 94 ? -5.356 -4.666 5.524 1.00 97.06 94 ALA A CA 1
ATOM 772 C C . ALA A 1 94 ? -5.289 -5.368 6.893 1.00 97.06 94 ALA A C 1
ATOM 774 O O . ALA A 1 94 ? -6.327 -5.706 7.463 1.00 97.06 94 ALA A O 1
ATOM 775 N N . ARG A 1 95 ? -4.082 -5.586 7.436 1.00 94.75 95 ARG A N 1
ATOM 776 C CA . ARG A 1 95 ? -3.886 -6.132 8.787 1.00 94.75 95 ARG A CA 1
ATOM 777 C C . ARG A 1 95 ? -4.309 -5.142 9.872 1.00 94.75 95 ARG A C 1
ATOM 779 O O . ARG A 1 95 ? -4.921 -5.575 10.847 1.00 94.75 95 ARG A O 1
ATOM 786 N N . ASP A 1 96 ? -3.973 -3.864 9.706 1.00 94.69 96 ASP A N 1
ATOM 787 C CA . ASP A 1 96 ? -4.335 -2.797 10.645 1.00 94.69 96 ASP A CA 1
ATOM 788 C C . ASP A 1 96 ? -5.849 -2.537 10.636 1.00 94.69 96 ASP A C 1
ATOM 790 O O . ASP A 1 96 ? -6.480 -2.542 11.689 1.00 94.69 96 ASP A O 1
ATOM 794 N N . LEU A 1 97 ? -6.445 -2.370 9.448 1.00 94.94 97 LEU A N 1
ATOM 795 C CA . LEU A 1 97 ? -7.855 -1.983 9.285 1.00 94.94 97 LEU A CA 1
ATOM 796 C C . LEU A 1 97 ? -8.850 -3.153 9.397 1.00 94.94 97 LEU A C 1
ATOM 798 O O . LEU A 1 97 ? -9.999 -2.967 9.787 1.00 94.94 97 LEU A O 1
ATOM 802 N N . GLN A 1 98 ? -8.440 -4.376 9.049 1.00 92.81 98 GLN A N 1
ATOM 803 C CA . GLN A 1 98 ? -9.269 -5.587 9.105 1.00 92.81 98 GLN A CA 1
ATOM 804 C C . GLN A 1 98 ? -10.666 -5.417 8.476 1.00 92.81 98 GLN A C 1
ATOM 806 O O . GLN A 1 98 ? -10.796 -5.398 7.255 1.00 92.81 98 GLN A O 1
ATOM 811 N N . ASN A 1 99 ? -11.719 -5.341 9.298 1.00 92.25 99 ASN A N 1
ATOM 812 C CA . ASN A 1 99 ? -13.097 -5.197 8.836 1.00 92.25 99 ASN A CA 1
ATOM 813 C C . ASN A 1 99 ? -13.301 -3.900 8.046 1.00 92.25 99 ASN A C 1
ATOM 815 O O . ASN A 1 99 ? -14.013 -3.912 7.045 1.00 92.25 99 ASN A O 1
ATOM 819 N N . ASP A 1 100 ? -12.641 -2.820 8.457 1.00 94.38 100 ASP A N 1
ATOM 820 C CA . ASP A 1 100 ? -12.792 -1.502 7.837 1.00 94.38 100 ASP A CA 1
ATOM 821 C C . ASP A 1 100 ? -12.127 -1.466 6.450 1.00 94.38 100 ASP A C 1
ATOM 823 O O . ASP A 1 100 ? -12.541 -0.736 5.559 1.00 94.38 100 ASP A O 1
ATOM 827 N N . PHE A 1 101 ? -11.190 -2.385 6.183 1.00 96.81 101 PHE A N 1
ATOM 828 C CA . PHE A 1 101 ? -10.640 -2.585 4.842 1.00 96.81 101 PHE A CA 1
ATOM 829 C C . PHE A 1 101 ? -11.599 -3.320 3.888 1.00 96.81 101 PHE A C 1
ATOM 831 O O . PHE A 1 101 ? -11.501 -3.169 2.667 1.00 96.81 101 PHE A O 1
ATOM 838 N N . TY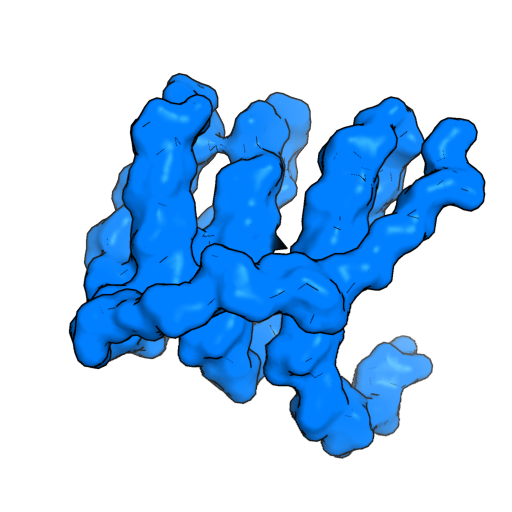R A 1 102 ? -12.511 -4.152 4.408 1.00 94.56 102 TYR A N 1
ATOM 839 C CA . TYR A 1 102 ? -13.318 -5.070 3.594 1.00 94.56 102 TYR A CA 1
ATOM 840 C C . TYR A 1 102 ? -14.116 -4.393 2.460 1.00 94.56 102 TYR A C 1
ATOM 842 O O . TYR A 1 102 ? -14.094 -4.930 1.348 1.00 94.56 102 TYR A O 1
ATOM 850 N N . PRO A 1 103 ? -14.743 -3.212 2.648 1.00 95.44 103 PRO A N 1
ATOM 851 C CA . PRO A 1 103 ? -15.435 -2.501 1.569 1.00 95.44 103 PRO A CA 1
ATOM 852 C C . PRO A 1 103 ? -14.567 -2.219 0.332 1.00 95.44 103 PRO A C 1
ATOM 854 O O . PRO A 1 103 ? -15.087 -2.153 -0.780 1.00 95.44 103 PRO A O 1
ATOM 857 N N . TYR A 1 104 ? -13.247 -2.098 0.502 1.00 97.06 104 TYR A N 1
ATOM 858 C CA . TYR A 1 104 ? -12.296 -1.796 -0.574 1.00 97.06 104 TYR A CA 1
ATOM 859 C C . TYR A 1 104 ? -11.656 -3.041 -1.191 1.00 97.06 104 TYR A C 1
ATOM 861 O O . TYR A 1 104 ? -10.961 -2.944 -2.206 1.00 97.06 104 TYR A O 1
ATOM 869 N N . PHE A 1 105 ? -11.880 -4.222 -0.606 1.00 95.44 105 PHE A N 1
ATOM 870 C CA . PHE A 1 105 ? -11.235 -5.465 -1.026 1.00 95.44 105 PHE A CA 1
ATOM 871 C C . PHE A 1 105 ? -11.428 -5.751 -2.519 1.00 95.44 105 PHE A C 1
ATOM 873 O O . PHE A 1 105 ? -10.473 -6.127 -3.198 1.00 95.44 105 PHE A O 1
ATOM 880 N N . LYS A 1 106 ? -12.642 -5.540 -3.042 1.00 94.62 106 LYS A N 1
ATOM 881 C CA . LYS A 1 106 ? -12.969 -5.811 -4.449 1.00 94.62 106 LYS A CA 1
ATOM 882 C C . LYS A 1 106 ? -12.116 -4.980 -5.412 1.00 94.62 106 LYS A C 1
ATOM 884 O O . LYS A 1 106 ? -11.592 -5.524 -6.383 1.00 94.62 106 LYS A O 1
ATOM 889 N N . ASP A 1 107 ? -11.924 -3.697 -5.121 1.00 97.25 107 ASP A N 1
ATOM 890 C CA . ASP A 1 107 ? -11.108 -2.807 -5.949 1.00 97.25 107 ASP A CA 1
ATOM 891 C C . ASP A 1 107 ? -9.646 -3.263 -5.971 1.00 97.25 107 ASP A C 1
ATOM 893 O O . ASP A 1 107 ? -9.049 -3.404 -7.041 1.00 97.25 107 ASP A O 1
ATOM 897 N N . PHE A 1 108 ? -9.079 -3.569 -4.799 1.00 98.25 108 PHE A N 1
ATOM 898 C CA . PHE A 1 108 ? -7.714 -4.089 -4.719 1.00 98.25 108 PHE A CA 1
ATOM 899 C C . PHE A 1 108 ? -7.574 -5.445 -5.397 1.00 98.25 108 PHE A C 1
ATOM 901 O O . PHE A 1 108 ? -6.584 -5.671 -6.087 1.00 98.25 108 PHE A O 1
ATOM 908 N N . PHE A 1 109 ? -8.559 -6.334 -5.270 1.00 97.12 109 PHE A N 1
ATOM 909 C CA . PHE A 1 109 ? -8.548 -7.613 -5.969 1.00 97.12 109 PHE A CA 1
ATOM 910 C C . PHE A 1 109 ? -8.457 -7.418 -7.489 1.00 97.12 109 PHE A C 1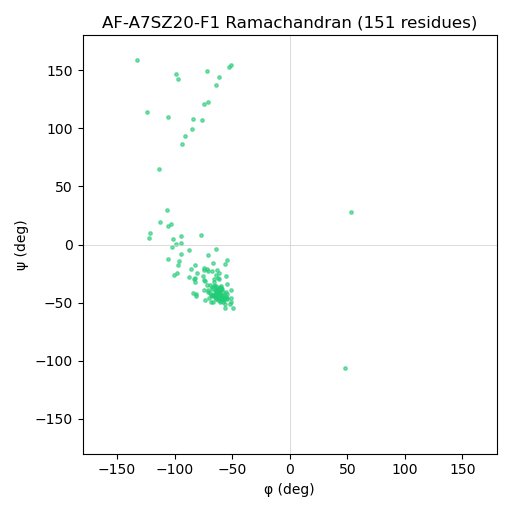
ATOM 912 O O . PHE A 1 109 ? -7.614 -8.043 -8.134 1.00 97.12 109 PHE A O 1
ATOM 919 N N . HIS A 1 110 ? -9.246 -6.503 -8.061 1.00 97.75 110 HIS A N 1
ATOM 920 C CA . HIS A 1 110 ? -9.169 -6.181 -9.488 1.00 97.75 110 HIS A CA 1
ATOM 921 C C . HIS A 1 110 ? -7.808 -5.596 -9.893 1.00 97.75 110 HIS A C 1
ATOM 923 O O . HIS A 1 110 ? -7.260 -6.006 -10.918 1.00 97.75 110 HIS A O 1
ATOM 929 N N . ILE A 1 111 ? -7.233 -4.700 -9.084 1.00 98.50 111 ILE A N 1
ATOM 930 C CA . ILE A 1 111 ? -5.886 -4.153 -9.320 1.00 98.50 111 ILE A CA 1
ATOM 931 C C . ILE A 1 111 ? -4.837 -5.271 -9.303 1.00 98.50 111 ILE A C 1
ATOM 933 O O . ILE A 1 111 ? -4.020 -5.361 -10.218 1.00 98.50 111 ILE A O 1
ATOM 937 N N . LEU A 1 112 ? -4.877 -6.164 -8.312 1.00 98.25 112 LEU A N 1
ATOM 938 C CA . LEU A 1 112 ? -3.925 -7.270 -8.185 1.00 98.25 112 LEU A CA 1
ATOM 939 C C . LEU A 1 112 ? -4.049 -8.258 -9.354 1.00 98.25 112 LEU A C 1
ATOM 941 O O . LEU A 1 112 ? -3.038 -8.645 -9.934 1.00 98.25 112 LEU A O 1
ATOM 945 N N . VAL A 1 113 ? -5.270 -8.616 -9.766 1.00 97.44 113 VAL A N 1
ATOM 946 C CA . VAL A 1 113 ? -5.499 -9.458 -10.955 1.00 97.44 113 VAL A CA 1
ATOM 947 C C . VAL A 1 113 ? -4.978 -8.780 -12.223 1.00 97.44 113 VAL A C 1
ATOM 949 O O . VAL A 1 113 ? -4.351 -9.434 -13.060 1.00 97.44 113 VAL A O 1
ATOM 952 N N . HIS A 1 114 ? -5.177 -7.468 -12.361 1.00 97.50 114 HIS A N 1
ATOM 953 C CA . HIS A 1 114 ? -4.617 -6.716 -13.477 1.00 97.50 114 HIS A CA 1
ATOM 954 C C . HIS A 1 114 ? -3.082 -6.764 -13.473 1.00 97.50 114 HIS A C 1
ATOM 956 O O . HIS A 1 114 ? -2.491 -7.086 -14.506 1.00 97.50 114 HIS A O 1
ATOM 962 N N . LEU A 1 115 ? -2.438 -6.558 -12.317 1.00 97.50 115 LEU A N 1
ATOM 963 C CA . LEU A 1 115 ? -0.983 -6.666 -12.169 1.00 97.50 115 LEU A CA 1
ATOM 964 C C . LEU A 1 115 ? -0.458 -8.053 -12.565 1.00 97.50 115 LEU A C 1
ATOM 966 O O . LEU A 1 115 ? 0.557 -8.127 -13.259 1.00 97.50 115 LEU A O 1
ATOM 970 N N . LEU A 1 116 ? -1.160 -9.136 -12.202 1.00 96.75 116 LEU A N 1
ATOM 971 C CA . LEU A 1 116 ? -0.818 -10.497 -12.643 1.00 96.75 116 LEU A CA 1
ATOM 972 C C . LEU A 1 116 ? -0.887 -10.638 -14.171 1.00 96.75 116 LEU A C 1
ATOM 974 O O . LEU A 1 116 ? -0.049 -11.311 -14.771 1.00 96.75 116 LEU A O 1
ATOM 978 N N . SER A 1 117 ? -1.883 -10.011 -14.806 1.00 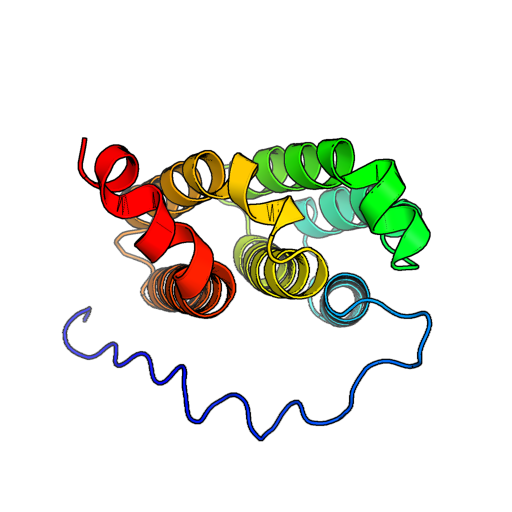95.56 117 SER A N 1
ATOM 979 C CA . SER A 1 117 ? -2.095 -10.120 -16.252 1.00 95.56 117 SER A CA 1
ATOM 980 C C . SER A 1 117 ? -1.020 -9.395 -17.066 1.00 95.56 117 SER A C 1
ATOM 982 O O . SER A 1 117 ? -0.470 -9.972 -18.007 1.00 95.56 117 SER A O 1
ATOM 984 N N . VAL A 1 118 ? -0.671 -8.162 -16.683 1.00 95.88 118 VAL A N 1
ATOM 985 C CA . VAL A 1 118 ? 0.274 -7.330 -17.445 1.00 95.88 118 VAL A CA 1
ATOM 986 C C . VAL A 1 118 ? 1.735 -7.700 -17.173 1.00 95.88 118 VAL A C 1
ATOM 988 O O . VAL A 1 118 ? 2.569 -7.541 -18.057 1.00 95.88 118 VAL A O 1
ATOM 991 N N . ASN A 1 119 ? 2.040 -8.291 -16.010 1.00 92.88 119 ASN A N 1
ATOM 992 C CA . ASN A 1 119 ? 3.401 -8.682 -15.615 1.00 92.88 119 ASN A CA 1
ATOM 993 C C . ASN A 1 119 ? 3.648 -10.202 -15.674 1.00 92.88 119 ASN A C 1
ATOM 995 O O . ASN A 1 119 ? 4.462 -10.738 -14.926 1.00 92.88 119 ASN A O 1
ATOM 999 N N . SER A 1 120 ? 2.967 -10.921 -16.572 1.00 90.94 120 SER A N 1
ATOM 1000 C CA . SER A 1 120 ? 2.993 -12.397 -16.646 1.00 90.94 120 SER A CA 1
ATOM 1001 C C . SER A 1 120 ? 4.382 -13.046 -16.801 1.00 90.94 120 SER A C 1
ATOM 1003 O O . SER A 1 120 ? 4.529 -14.248 -16.571 1.00 90.94 120 SER A O 1
ATOM 1005 N N . GLN A 1 121 ? 5.400 -12.278 -17.202 1.00 92.50 121 GLN A N 1
ATOM 1006 C CA . GLN A 1 121 ? 6.777 -12.756 -17.376 1.00 92.50 121 GLN A CA 1
ATOM 1007 C C . GLN A 1 121 ? 7.681 -12.490 -16.162 1.00 92.50 121 GLN A C 1
ATOM 1009 O O . GLN A 1 121 ? 8.755 -13.089 -16.069 1.00 92.50 121 GLN A O 1
ATOM 1014 N N . ASP A 1 122 ? 7.260 -11.642 -15.221 1.00 93.38 122 ASP A N 1
ATOM 1015 C CA . ASP A 1 122 ? 8.023 -11.334 -14.012 1.00 93.38 122 ASP A CA 1
ATOM 1016 C C . ASP A 1 122 ? 7.634 -12.288 -12.878 1.00 93.38 122 ASP A C 1
ATOM 1018 O O . ASP A 1 122 ? 6.694 -12.062 -12.119 1.00 93.38 122 ASP A O 1
ATOM 1022 N N . SER A 1 123 ? 8.375 -13.389 -12.743 1.00 94.31 123 SER A N 1
ATOM 1023 C CA . SER A 1 123 ? 8.081 -14.393 -11.717 1.00 94.31 123 SER A CA 1
ATOM 1024 C C . SER A 1 123 ? 8.172 -13.865 -10.283 1.00 94.31 123 SER A C 1
ATOM 1026 O O . SER A 1 123 ? 7.475 -14.393 -9.420 1.00 94.31 123 SER A O 1
ATOM 1028 N N . VAL A 1 124 ? 9.031 -12.872 -10.025 1.00 93.62 124 VAL A N 1
ATOM 1029 C CA . VAL A 1 124 ? 9.230 -12.327 -8.674 1.00 93.62 124 VAL A CA 1
ATOM 1030 C C . VAL A 1 124 ? 8.028 -11.472 -8.297 1.00 93.62 124 VAL A C 1
ATOM 1032 O O . VAL A 1 124 ? 7.431 -11.683 -7.241 1.00 93.62 124 VAL A O 1
ATOM 1035 N N . LEU A 1 125 ? 7.610 -10.581 -9.197 1.00 93.62 125 LEU A N 1
ATOM 1036 C CA . LEU A 1 125 ? 6.418 -9.769 -8.984 1.00 93.62 125 LEU A CA 1
ATOM 1037 C C . LEU A 1 125 ? 5.154 -10.632 -8.873 1.00 93.62 125 LEU A C 1
ATOM 1039 O O . LEU A 1 125 ? 4.323 -10.387 -8.001 1.00 93.62 125 LEU A O 1
ATOM 1043 N N . LEU A 1 126 ? 5.017 -11.681 -9.692 1.00 95.75 126 LEU A N 1
ATOM 1044 C CA . LEU A 1 126 ? 3.899 -12.621 -9.564 1.00 95.75 126 LEU A CA 1
ATOM 1045 C C . LEU A 1 126 ? 3.852 -13.252 -8.164 1.00 95.75 126 LEU A C 1
ATOM 1047 O O . LEU A 1 126 ? 2.787 -13.291 -7.552 1.00 95.75 126 LEU A O 1
ATOM 1051 N N . GLU A 1 127 ? 4.989 -13.708 -7.627 1.00 94.62 127 GLU A N 1
ATOM 1052 C CA . GLU A 1 127 ? 5.063 -14.256 -6.267 1.00 94.62 127 GLU A CA 1
ATOM 1053 C C . GLU A 1 127 ? 4.659 -13.221 -5.206 1.00 94.62 127 GLU A C 1
ATOM 1055 O O . GLU A 1 127 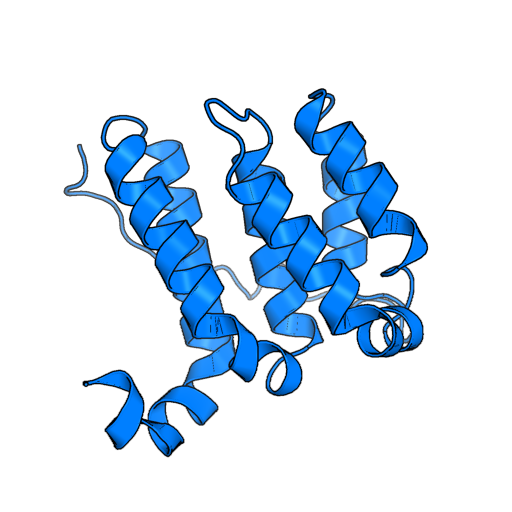? 3.925 -13.555 -4.271 1.00 94.62 127 GLU A O 1
ATOM 1060 N N . GLN A 1 128 ? 5.087 -11.966 -5.360 1.00 95.94 128 GLN A N 1
ATOM 1061 C CA . GLN A 1 128 ? 4.725 -10.871 -4.456 1.00 95.94 128 GLN A CA 1
ATOM 1062 C C . GLN A 1 128 ? 3.218 -10.581 -4.491 1.00 95.94 128 GLN A C 1
ATOM 1064 O O . GLN A 1 128 ? 2.587 -10.499 -3.437 1.00 95.94 128 GLN A O 1
ATOM 1069 N N . VAL A 1 129 ? 2.615 -10.499 -5.681 1.00 97.44 129 VAL A N 1
ATOM 1070 C CA . VAL A 1 129 ? 1.173 -10.251 -5.845 1.00 97.44 129 VAL A CA 1
ATOM 1071 C C . VAL A 1 129 ? 0.347 -11.418 -5.299 1.00 97.44 129 VAL A C 1
ATOM 1073 O O . VAL A 1 129 ? -0.623 -11.207 -4.570 1.00 97.44 129 VAL A O 1
ATOM 1076 N N . PHE A 1 130 ? 0.748 -12.659 -5.582 1.00 96.94 130 PHE A N 1
ATOM 1077 C CA . PHE A 1 130 ? 0.094 -13.841 -5.023 1.00 96.94 130 PHE A CA 1
ATOM 1078 C C . PHE A 1 130 ? 0.233 -13.921 -3.500 1.00 96.94 130 PHE A C 1
ATOM 1080 O O . PHE A 1 130 ? -0.727 -14.272 -2.812 1.00 96.94 130 PHE A O 1
ATOM 1087 N N . SER A 1 131 ? 1.399 -13.558 -2.961 1.00 96.06 131 SER A N 1
ATOM 1088 C CA . SER A 1 131 ? 1.604 -13.455 -1.514 1.00 96.06 131 SER A CA 1
ATOM 1089 C C . SER A 1 131 ? 0.678 -12.404 -0.903 1.00 96.06 131 SER A C 1
ATOM 1091 O O . SER A 1 131 ? 0.046 -12.679 0.117 1.00 96.06 131 SER A O 1
ATOM 1093 N N . ALA A 1 132 ? 0.542 -11.237 -1.541 1.00 97.25 132 ALA A N 1
ATOM 1094 C CA . ALA A 1 132 ? -0.360 -10.183 -1.094 1.00 97.25 132 ALA A CA 1
ATOM 1095 C C . ALA A 1 132 ? -1.821 -10.654 -1.079 1.00 97.25 132 ALA A C 1
ATOM 1097 O O . ALA A 1 132 ? -2.477 -10.550 -0.045 1.00 97.25 132 ALA A O 1
ATOM 1098 N N . LEU A 1 133 ? -2.300 -11.271 -2.167 1.00 97.38 133 LEU A N 1
ATOM 1099 C CA . LEU A 1 133 ? -3.630 -11.893 -2.222 1.00 97.38 133 LEU A CA 1
ATOM 1100 C C . LEU A 1 133 ? -3.828 -12.906 -1.090 1.00 97.38 133 LEU A C 1
ATOM 1102 O O . LEU A 1 133 ? -4.839 -12.866 -0.393 1.00 97.38 133 LEU A O 1
ATOM 1106 N N . GLY A 1 134 ? -2.848 -13.782 -0.871 1.00 95.75 134 GLY A N 1
ATOM 1107 C CA . GLY A 1 134 ? -2.881 -14.775 0.196 1.00 95.75 134 GLY A CA 1
ATOM 1108 C C . GLY A 1 134 ? -3.062 -14.163 1.588 1.00 95.75 134 GLY A C 1
ATOM 1109 O O . GLY A 1 134 ? -3.878 -14.647 2.375 1.00 95.75 134 GLY A O 1
ATOM 1110 N N . TYR A 1 135 ? -2.351 -13.074 1.886 1.00 95.19 135 TYR A N 1
ATOM 1111 C CA . TYR A 1 135 ? -2.523 -12.354 3.147 1.00 95.19 135 TYR A CA 1
ATOM 1112 C C . TYR A 1 135 ? -3.852 -11.600 3.235 1.00 95.19 135 TYR A C 1
ATOM 1114 O O . TYR A 1 135 ? -4.481 -11.641 4.291 1.00 95.19 135 TYR A O 1
ATOM 1122 N N . LEU A 1 136 ? -4.323 -10.978 2.150 1.00 95.94 136 LEU A N 1
ATOM 1123 C CA . LEU A 1 136 ? -5.648 -10.349 2.124 1.00 95.94 136 LEU A CA 1
ATOM 1124 C C . LEU A 1 136 ? -6.741 -11.374 2.444 1.00 95.94 136 LEU A C 1
ATOM 1126 O O . LEU A 1 136 ? -7.555 -11.143 3.335 1.00 95.94 136 LEU A O 1
ATOM 1130 N N . PHE A 1 137 ? -6.707 -12.552 1.812 1.00 93.62 137 PHE A N 1
ATOM 1131 C CA . PHE A 1 137 ? -7.617 -13.646 2.156 1.00 93.62 137 PHE A CA 1
ATOM 1132 C C . PHE A 1 137 ? -7.452 -14.079 3.612 1.00 93.62 137 PHE A C 1
ATOM 1134 O O . PHE A 1 137 ? -8.446 -14.232 4.314 1.00 93.62 137 PHE A O 1
ATOM 1141 N N . LYS A 1 138 ? -6.217 -14.220 4.105 1.00 91.19 138 LYS A N 1
ATOM 1142 C CA . LYS A 1 138 ? -5.955 -14.578 5.505 1.00 91.19 138 LYS A CA 1
ATOM 1143 C C . LYS A 1 138 ? -6.533 -13.574 6.504 1.00 91.19 138 LYS A C 1
ATOM 1145 O O . LYS A 1 138 ? -6.979 -14.000 7.564 1.00 91.19 138 LYS A O 1
ATOM 1150 N N . PHE A 1 139 ? -6.495 -12.275 6.229 1.00 91.38 139 PHE A N 1
ATOM 1151 C CA . PHE A 1 139 ? -7.018 -11.267 7.157 1.00 91.38 139 PHE A CA 1
ATOM 1152 C C . PHE A 1 139 ? -8.532 -11.106 7.035 1.00 91.38 139 PHE A C 1
ATOM 1154 O O . PHE A 1 139 ? -9.209 -10.885 8.037 1.00 91.38 139 PHE A O 1
ATOM 1161 N N . LEU A 1 140 ? -9.077 -11.301 5.833 1.00 92.00 140 LEU A N 1
ATOM 1162 C CA . LEU A 1 140 ? -10.478 -11.019 5.534 1.00 92.00 140 LEU A CA 1
ATOM 1163 C C . LEU A 1 140 ? -11.375 -12.264 5.484 1.00 92.00 140 LEU A C 1
ATOM 1165 O O . LEU A 1 140 ? -12.584 -12.127 5.312 1.00 92.00 140 LEU A O 1
ATOM 1169 N N . TRP A 1 141 ? -10.830 -13.476 5.659 1.00 90.56 141 TRP A N 1
ATOM 1170 C CA . TRP A 1 141 ? -11.564 -14.739 5.468 1.00 90.56 141 TRP A CA 1
ATOM 1171 C C . TRP A 1 141 ? -12.902 -14.800 6.215 1.00 90.56 141 TRP A C 1
ATOM 1173 O O . TRP A 1 141 ? -13.887 -15.291 5.671 1.00 90.56 141 TRP A O 1
ATOM 1183 N N . ARG A 1 142 ? -12.970 -14.271 7.445 1.00 89.19 142 ARG A N 1
ATOM 1184 C CA . ARG A 1 142 ? -14.205 -14.268 8.250 1.00 89.19 142 ARG A CA 1
ATOM 1185 C C . ARG A 1 142 ? -15.304 -13.405 7.639 1.00 89.19 142 ARG A C 1
ATOM 1187 O O . ARG A 1 142 ? -16.476 -13.716 7.831 1.00 89.19 142 ARG A O 1
ATOM 1194 N N . TYR A 1 143 ? -14.935 -12.330 6.950 1.00 87.69 143 TYR A N 1
ATOM 1195 C CA . TYR A 1 143 ? -15.865 -11.412 6.295 1.00 87.69 143 TYR A CA 1
ATOM 1196 C C . TYR A 1 143 ? -16.301 -11.986 4.947 1.00 87.69 143 TYR A C 1
ATOM 1198 O O . TYR A 1 143 ? -17.495 -12.083 4.687 1.00 87.69 143 TYR A O 1
ATOM 1206 N N . ILE A 1 144 ? -15.347 -12.522 4.180 1.00 85.88 144 ILE A N 1
ATOM 1207 C CA . ILE A 1 144 ? -15.598 -13.196 2.897 1.00 85.88 144 ILE A CA 1
ATOM 1208 C C . ILE A 1 144 ? -16.570 -14.372 3.065 1.00 85.88 144 ILE A C 1
ATOM 1210 O O . ILE A 1 144 ? -17.500 -14.518 2.280 1.00 85.88 144 ILE A O 1
ATOM 1214 N N . ILE A 1 145 ? -16.400 -15.204 4.102 1.00 85.62 145 ILE A N 1
ATOM 1215 C CA . ILE A 1 145 ? -17.298 -16.349 4.341 1.00 85.62 145 ILE A CA 1
ATOM 1216 C C . ILE A 1 145 ? -18.721 -15.896 4.695 1.00 85.62 145 ILE A C 1
ATOM 1218 O O . ILE A 1 145 ? -19.690 -16.547 4.314 1.00 85.62 145 ILE A O 1
ATOM 1222 N N . LYS A 1 146 ? -18.871 -14.788 5.426 1.00 83.69 146 LYS A N 1
ATOM 1223 C CA . LYS A 1 146 ? -20.197 -14.255 5.775 1.00 83.69 146 LYS A CA 1
ATOM 1224 C C . LYS A 1 146 ? -20.923 -13.650 4.576 1.00 83.69 146 LYS A C 1
AT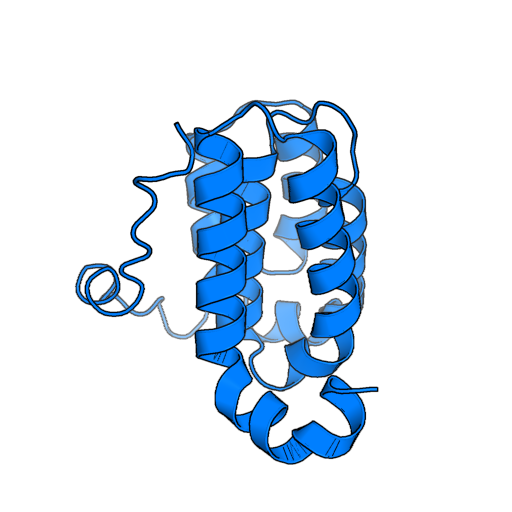OM 1226 O O . LYS A 1 146 ? -22.143 -13.571 4.597 1.00 83.69 146 LYS A O 1
ATOM 1231 N N . ASP A 1 147 ? -20.170 -13.247 3.561 1.00 80.00 147 ASP A N 1
ATOM 1232 C CA . ASP A 1 147 ? -20.648 -12.540 2.377 1.00 80.00 147 ASP A CA 1
ATOM 1233 C C . ASP A 1 147 ? -20.528 -13.391 1.097 1.00 80.00 147 ASP A C 1
ATOM 1235 O O . ASP A 1 147 ? -20.529 -12.869 -0.018 1.00 80.00 147 ASP A O 1
ATOM 1239 N N . MET A 1 148 ? -20.408 -14.723 1.227 1.00 69.06 148 MET A N 1
ATOM 1240 C CA . MET A 1 148 ? -20.177 -15.602 0.070 1.00 69.06 148 MET A CA 1
ATOM 1241 C C . MET A 1 148 ? -21.228 -15.429 -1.030 1.00 69.06 148 MET A C 1
ATOM 1243 O O . MET A 1 148 ? -20.886 -15.513 -2.207 1.00 69.06 148 MET A O 1
ATOM 1247 N N . ASP A 1 149 ? -22.482 -15.143 -0.675 1.00 69.75 149 ASP A N 1
ATOM 1248 C CA . ASP A 1 149 ? -23.559 -14.961 -1.653 1.00 69.75 149 ASP A CA 1
ATOM 1249 C C . ASP A 1 149 ? -23.310 -13.786 -2.623 1.00 69.75 149 ASP A C 1
ATOM 1251 O O . ASP A 1 149 ? -23.816 -13.807 -3.748 1.00 69.75 149 ASP A O 1
ATOM 1255 N N . ASN A 1 150 ? -22.498 -12.794 -2.229 1.00 66.62 150 ASN A N 1
ATOM 1256 C CA . ASN A 1 150 ? -22.092 -11.666 -3.073 1.00 66.62 150 ASN A CA 1
ATOM 1257 C C . ASN A 1 150 ? -20.707 -11.851 -3.716 1.00 66.62 150 ASN A C 1
ATOM 1259 O O . ASN A 1 150 ? -20.446 -11.256 -4.759 1.00 66.62 150 ASN A O 1
ATOM 1263 N N . VAL A 1 151 ? -19.823 -12.668 -3.131 1.00 59.59 151 VAL A N 1
ATOM 1264 C CA . VAL A 1 151 ? -18.453 -12.897 -3.638 1.00 59.59 151 VAL A CA 1
ATOM 1265 C C . VAL A 1 151 ? -18.428 -13.783 -4.894 1.00 59.59 151 VAL A C 1
ATOM 1267 O O . VAL A 1 151 ? -17.547 -13.617 -5.735 1.00 59.59 151 VAL A O 1
ATOM 1270 N N . TYR A 1 152 ? -19.385 -14.707 -5.049 1.00 53.91 152 TYR A N 1
ATOM 1271 C CA . TYR A 1 152 ? -19.453 -15.640 -6.191 1.00 53.91 152 TYR A CA 1
ATOM 1272 C C . TYR A 1 152 ? -20.342 -15.176 -7.361 1.00 53.91 152 TYR A C 1
ATOM 1274 O O . TYR A 1 152 ? -20.574 -15.958 -8.286 1.00 53.91 152 TYR A O 1
ATOM 1282 N N . ARG A 1 153 ? -20.855 -13.941 -7.334 1.00 47.75 153 ARG A N 1
ATOM 1283 C CA . ARG A 1 153 ? -21.614 -13.338 -8.444 1.00 47.75 153 ARG A CA 1
ATOM 1284 C C . ARG A 1 153 ? -20.759 -12.355 -9.230 1.00 47.75 153 ARG A C 1
ATOM 1286 O O . ARG A 1 153 ? -20.880 -12.384 -10.473 1.00 47.75 153 ARG A O 1
#

pLDDT: mean 87.48, std 16.91, range [42.84, 98.81]

InterPro domains:
  IPR011989 Armadillo-like helical [G3DSA:1.25.10.10] (32-152)
  IPR016024 Armadillo-type fold [SSF48371] (49-141)
  IPR052575 Small subunit processome component 20 [PTHR17695] (1-153)

Solvent-accessible surface area (backbone atoms only — not comparable to full-atom values): 8941 Å² total; per-residue (Å²): 131,75,92,74,80,76,86,65,76,76,73,66,50,74,82,68,72,75,74,64,61,101,57,48,28,58,27,37,55,44,48,56,56,35,65,79,74,46,87,46,70,66,37,53,52,48,48,67,70,43,52,88,39,30,64,26,56,69,43,29,67,75,36,38,72,60,51,50,52,53,50,54,56,62,71,66,47,80,93,51,90,33,49,68,59,52,43,54,28,51,40,25,40,40,62,69,45,34,74,76,37,52,89,52,46,64,62,50,49,52,52,50,54,47,52,48,64,78,41,71,83,41,68,66,59,42,51,51,51,52,49,32,52,53,46,48,47,68,59,38,44,76,58,50,66,76,42,42,87,66,73,80,108